Protein AF-A0A3M1Q591-F1 (afdb_monomer_lite)

Foldseek 3Di:
DFPCVLQFQQAEDPPDQDCVVSYDAQVSVLCVRCVSVVHDDDPCNPPPPPPQKDFDDQQPFAFQKKFFFDPPPPPDRPHIWGFHGGGQQGWTWGQDNVGGIDIDGNVPGPGTPTIIDGNVVVVVVVVPDD

Structure (mmCIF, N/CA/C/O backbone):
data_AF-A0A3M1Q591-F1
#
_entry.id   AF-A0A3M1Q591-F1
#
loop_
_atom_site.group_PDB
_atom_site.id
_atom_site.type_symbol
_atom_site.label_atom_id
_atom_site.label_alt_id
_atom_site.label_comp_id
_atom_site.label_asym_id
_atom_site.label_entity_id
_atom_site.label_seq_id
_atom_site.pdbx_PDB_ins_code
_atom_site.Cartn_x
_atom_site.Cartn_y
_atom_site.Cartn_z
_atom_site.occupancy
_atom_site.B_iso_or_equiv
_atom_site.auth_seq_id
_atom_site.auth_comp_id
_atom_site.auth_asym_id
_atom_site.auth_atom_id
_atom_site.pdbx_PDB_model_num
ATOM 1 N N . MET A 1 1 ? -16.588 -1.935 -3.517 1.00 69.62 1 MET A N 1
ATOM 2 C CA . MET A 1 1 ? -15.414 -2.794 -3.750 1.00 69.62 1 MET A CA 1
ATOM 3 C C . MET A 1 1 ? -14.664 -2.201 -4.925 1.00 69.62 1 MET A C 1
ATOM 5 O O . MET A 1 1 ? -15.302 -1.920 -5.932 1.00 69.62 1 MET A O 1
ATOM 9 N N . ILE A 1 2 ? -13.376 -1.913 -4.761 1.00 81.31 2 ILE A N 1
ATOM 10 C CA . ILE A 1 2 ? -12.538 -1.346 -5.826 1.00 81.31 2 ILE A CA 1
ATOM 11 C C . ILE A 1 2 ? -12.280 -2.445 -6.850 1.00 81.31 2 ILE A C 1
ATOM 13 O O . ILE A 1 2 ? -11.896 -3.546 -6.458 1.00 81.31 2 ILE A O 1
ATOM 17 N N . ASP A 1 3 ? -12.453 -2.152 -8.134 1.00 89.06 3 ASP A N 1
ATOM 18 C CA . ASP A 1 3 ? -11.895 -3.007 -9.176 1.00 89.06 3 ASP A CA 1
ATOM 19 C C . ASP A 1 3 ? -10.413 -2.657 -9.350 1.00 89.06 3 ASP A C 1
ATOM 21 O O . ASP A 1 3 ? -10.073 -1.509 -9.641 1.00 89.06 3 ASP A O 1
ATOM 25 N N . TYR A 1 4 ? -9.539 -3.623 -9.081 1.00 92.06 4 TYR A N 1
ATOM 26 C CA . TYR A 1 4 ? -8.079 -3.498 -9.151 1.00 92.06 4 TYR A CA 1
ATOM 27 C C . TYR A 1 4 ? -7.445 -4.604 -10.002 1.00 92.06 4 TYR A C 1
ATOM 29 O O . TYR A 1 4 ? -6.219 -4.733 -10.037 1.00 92.06 4 TYR A O 1
ATOM 37 N N . LEU A 1 5 ? -8.255 -5.457 -10.638 1.00 93.62 5 LEU A N 1
ATOM 38 C CA . LEU A 1 5 ? -7.746 -6.637 -11.340 1.00 93.62 5 LEU A CA 1
ATOM 39 C C . LEU A 1 5 ? -6.904 -6.259 -12.562 1.00 93.62 5 LEU A C 1
ATOM 41 O O . LEU A 1 5 ? -5.906 -6.918 -12.837 1.00 93.62 5 LEU A O 1
ATOM 45 N N . ASP A 1 6 ? -7.265 -5.174 -13.241 1.00 95.62 6 ASP A N 1
ATOM 46 C CA . ASP A 1 6 ? -6.515 -4.577 -14.351 1.00 95.62 6 ASP A CA 1
ATOM 47 C C . ASP A 1 6 ? -5.152 -4.007 -13.928 1.00 95.62 6 ASP A C 1
ATOM 49 O O . ASP A 1 6 ? -4.249 -3.892 -14.754 1.00 95.62 6 ASP A O 1
ATOM 53 N N . MET A 1 7 ? -4.977 -3.674 -12.646 1.00 96.62 7 MET A N 1
ATOM 54 C CA . MET A 1 7 ? -3.694 -3.209 -12.131 1.00 96.62 7 MET A CA 1
ATOM 55 C C . MET A 1 7 ? -2.689 -4.357 -12.020 1.00 96.62 7 MET A C 1
ATOM 57 O O . MET A 1 7 ? -1.492 -4.123 -12.182 1.00 96.62 7 MET A O 1
ATOM 61 N N . ILE A 1 8 ? -3.139 -5.588 -11.753 1.00 97.12 8 ILE A N 1
ATOM 62 C CA . ILE A 1 8 ? -2.266 -6.745 -11.512 1.00 97.12 8 ILE A CA 1
ATOM 63 C C . ILE A 1 8 ? -1.374 -7.020 -12.729 1.00 97.12 8 ILE A C 1
ATOM 65 O O . ILE A 1 8 ? -1.836 -7.123 -13.860 1.00 97.12 8 ILE A O 1
ATOM 69 N N . GLY A 1 9 ? -0.073 -7.175 -12.482 1.00 96.44 9 GLY A N 1
ATOM 70 C CA . GLY A 1 9 ? 0.940 -7.385 -13.516 1.00 96.44 9 GLY A CA 1
ATOM 71 C C . GLY A 1 9 ? 1.506 -6.100 -14.122 1.00 96.44 9 GLY A C 1
ATOM 72 O O . GLY A 1 9 ? 2.482 -6.180 -14.868 1.00 96.44 9 GLY A O 1
ATOM 73 N N . THR A 1 10 ? 0.974 -4.920 -13.773 1.00 97.75 10 THR A N 1
ATOM 74 C CA . THR A 1 10 ? 1.559 -3.630 -14.179 1.00 97.75 10 THR A CA 1
ATOM 75 C C . THR A 1 10 ? 3.013 -3.550 -13.713 1.00 97.75 10 THR A C 1
ATOM 77 O O . THR A 1 10 ? 3.257 -3.685 -12.511 1.00 97.75 10 THR A O 1
ATOM 80 N N . PRO A 1 11 ? 3.997 -3.351 -14.610 1.00 96.94 11 PRO A N 1
ATOM 81 C CA . PRO A 1 11 ? 5.402 -3.358 -14.224 1.00 96.94 11 PRO A CA 1
ATOM 82 C C . PRO A 1 11 ? 5.760 -2.279 -13.197 1.00 96.94 11 PRO A C 1
ATOM 84 O O . PRO A 1 11 ? 5.228 -1.167 -13.218 1.00 96.94 11 PRO A O 1
ATOM 87 N N . TYR A 1 12 ? 6.709 -2.623 -12.326 1.00 96.06 12 TYR A N 1
ATOM 88 C CA . TYR A 1 12 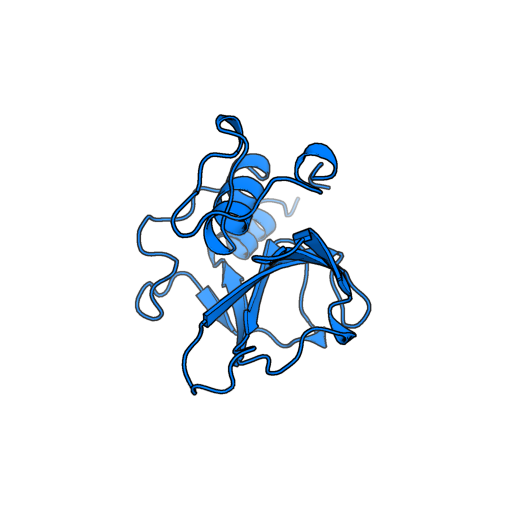? 7.239 -1.705 -11.326 1.00 96.06 12 TYR A CA 1
ATOM 89 C C . TYR A 1 12 ? 8.212 -0.706 -11.954 1.00 96.06 12 TYR A C 1
ATOM 91 O O . TYR A 1 12 ? 9.135 -1.106 -12.665 1.00 96.06 12 TYR A O 1
ATOM 99 N N . GLU A 1 13 ? 8.064 0.570 -11.609 1.00 95.25 13 GLU A N 1
ATOM 100 C CA . GLU A 1 13 ? 9.028 1.623 -11.929 1.00 95.25 13 GLU A CA 1
ATOM 101 C C . GLU A 1 13 ? 9.070 2.636 -10.786 1.00 95.25 13 GLU A C 1
ATOM 103 O O . GLU A 1 13 ? 8.044 3.191 -10.410 1.00 95.25 13 GLU A O 1
ATOM 108 N N . GLU A 1 14 ? 10.250 2.856 -10.212 1.00 92.31 14 GLU A N 1
ATOM 109 C CA . GLU A 1 14 ? 10.436 3.740 -9.060 1.00 92.31 14 GLU A CA 1
ATOM 110 C C . GLU A 1 14 ? 10.047 5.187 -9.393 1.00 92.31 14 GLU A C 1
ATOM 112 O O . GLU A 1 14 ? 10.534 5.758 -10.366 1.00 92.31 14 GLU A O 1
ATOM 117 N N . GLY A 1 15 ? 9.166 5.783 -8.585 1.00 90.31 15 GLY A N 1
ATOM 118 C CA . GLY A 1 15 ? 8.613 7.115 -8.823 1.00 90.31 15 GLY A CA 1
ATOM 119 C C . GLY A 1 15 ? 7.416 7.146 -9.779 1.00 90.31 15 GLY A C 1
ATOM 120 O O . GLY A 1 15 ? 6.826 8.214 -9.959 1.00 90.31 15 GLY A O 1
ATOM 121 N N . ALA A 1 16 ? 7.025 6.016 -10.379 1.00 92.31 16 ALA A N 1
ATOM 122 C CA . ALA A 1 16 ? 5.873 5.966 -11.269 1.00 92.31 16 ALA A CA 1
ATOM 123 C C . ALA A 1 16 ? 4.553 5.953 -10.485 1.00 92.31 16 ALA A C 1
ATOM 125 O O . ALA A 1 16 ? 4.326 5.122 -9.605 1.00 92.31 16 ALA A O 1
ATOM 126 N N . VAL A 1 17 ? 3.654 6.865 -10.855 1.00 90.12 17 VAL A N 1
ATOM 127 C CA . VAL A 1 17 ? 2.326 7.040 -10.237 1.00 90.12 17 VAL A CA 1
ATOM 128 C C . VAL A 1 17 ? 1.187 7.039 -11.262 1.00 90.12 17 VAL A C 1
ATOM 130 O O . VAL A 1 17 ? 0.052 7.345 -10.915 1.00 90.12 17 VAL A O 1
ATOM 133 N N . ASP A 1 18 ? 1.491 6.732 -12.524 1.00 88.00 18 ASP A N 1
ATOM 134 C CA . ASP A 1 18 ? 0.574 6.868 -13.654 1.00 88.00 18 ASP A CA 1
ATOM 135 C C . ASP A 1 18 ? 0.257 5.493 -14.257 1.00 88.00 18 ASP A C 1
ATOM 137 O O . ASP A 1 18 ? 1.021 4.938 -15.054 1.00 88.00 18 ASP A O 1
ATOM 141 N N . PHE A 1 19 ? -0.897 4.947 -13.867 1.00 91.44 19 PHE A N 1
ATOM 142 C CA . PHE A 1 19 ? -1.383 3.664 -14.365 1.00 91.44 19 PHE A CA 1
ATOM 143 C C . PHE A 1 19 ? -1.630 3.676 -15.883 1.00 91.44 19 PHE A C 1
ATOM 145 O O . PHE A 1 19 ? -1.406 2.658 -16.534 1.00 91.44 19 PHE A O 1
ATOM 152 N N . GLU A 1 20 ? -2.004 4.813 -16.478 1.00 91.38 20 GLU A N 1
ATOM 153 C CA . GLU A 1 20 ? -2.284 4.915 -17.920 1.00 91.38 20 GLU A CA 1
ATOM 154 C C . GLU A 1 20 ? -1.011 4.754 -18.763 1.00 91.38 20 GLU A C 1
ATOM 156 O O . GLU A 1 20 ? -1.057 4.273 -19.896 1.00 91.38 20 GLU A O 1
ATOM 161 N N . ARG A 1 21 ? 0.155 5.070 -18.187 1.00 91.94 21 ARG A N 1
ATOM 162 C CA . ARG A 1 21 ? 1.473 4.777 -18.779 1.00 91.94 21 ARG A CA 1
ATOM 163 C C . ARG A 1 21 ? 1.927 3.332 -18.560 1.00 91.94 21 ARG A C 1
ATOM 165 O O . ARG A 1 21 ? 3.007 2.949 -19.013 1.00 91.94 21 ARG A O 1
ATOM 172 N N . GLY A 1 22 ? 1.123 2.526 -17.868 1.00 93.88 22 GLY A N 1
ATOM 173 C CA . GLY A 1 22 ? 1.381 1.116 -17.609 1.00 93.88 22 GLY A CA 1
ATOM 174 C C . GLY A 1 22 ? 2.553 0.871 -16.661 1.00 93.88 22 GLY A C 1
ATOM 175 O O . GLY A 1 22 ? 3.244 -0.136 -16.825 1.00 93.88 22 GLY A O 1
ATOM 176 N N . ARG A 1 23 ? 2.833 1.781 -15.717 1.00 95.50 23 ARG A N 1
ATOM 177 C CA . ARG A 1 23 ? 3.927 1.663 -14.734 1.00 95.50 23 ARG A CA 1
ATOM 178 C C . ARG A 1 23 ? 3.512 2.226 -13.377 1.00 95.50 23 ARG A C 1
ATOM 180 O O . ARG A 1 23 ? 2.960 3.319 -13.317 1.00 95.50 23 ARG A O 1
ATOM 187 N N . LEU A 1 24 ? 3.808 1.510 -12.291 1.00 96.69 24 LEU A N 1
ATOM 188 C CA . LEU A 1 24 ? 3.497 1.950 -10.923 1.00 96.69 24 LEU A CA 1
ATOM 189 C C . LEU A 1 24 ? 4.585 1.514 -9.936 1.00 96.69 24 LEU A C 1
ATOM 191 O O . LEU A 1 24 ? 5.030 0.370 -9.980 1.00 96.69 24 LEU A O 1
ATOM 195 N N . ASP A 1 25 ? 4.961 2.377 -8.993 1.00 95.38 25 ASP A N 1
ATOM 196 C CA . ASP A 1 25 ? 5.626 1.949 -7.760 1.00 95.38 25 ASP A CA 1
ATOM 197 C C . ASP A 1 25 ? 4.614 1.668 -6.637 1.00 95.38 25 ASP A C 1
ATOM 199 O O . ASP A 1 25 ? 3.393 1.711 -6.815 1.00 95.38 25 ASP A O 1
ATOM 203 N N . CYS A 1 26 ? 5.125 1.351 -5.446 1.00 94.81 26 CYS A N 1
ATOM 204 C CA . CYS A 1 26 ? 4.293 1.074 -4.282 1.00 94.81 26 CYS A CA 1
ATOM 205 C C . CYS A 1 26 ? 3.429 2.277 -3.862 1.00 94.81 26 CYS A C 1
ATOM 207 O O . CYS A 1 26 ? 2.297 2.078 -3.423 1.00 94.81 26 CYS A O 1
ATOM 209 N N . LYS A 1 27 ? 3.899 3.518 -4.046 1.00 94.56 27 LYS A N 1
ATOM 210 C CA . LYS A 1 27 ? 3.118 4.737 -3.778 1.00 94.56 27 LYS A CA 1
ATOM 211 C C . LYS A 1 27 ? 2.113 5.000 -4.897 1.00 94.56 27 LYS A C 1
ATOM 213 O O . LYS A 1 27 ? 0.985 5.384 -4.609 1.00 94.56 27 LYS A O 1
ATOM 218 N N . GLY A 1 28 ? 2.487 4.745 -6.146 1.00 95.44 28 GLY A N 1
ATOM 219 C CA . GLY A 1 28 ? 1.620 4.815 -7.314 1.00 95.44 28 GLY A CA 1
ATOM 220 C C . GLY A 1 28 ? 0.409 3.904 -7.178 1.00 95.44 28 GLY A C 1
ATOM 221 O O . GLY A 1 28 ? -0.708 4.343 -7.430 1.00 95.44 28 GLY 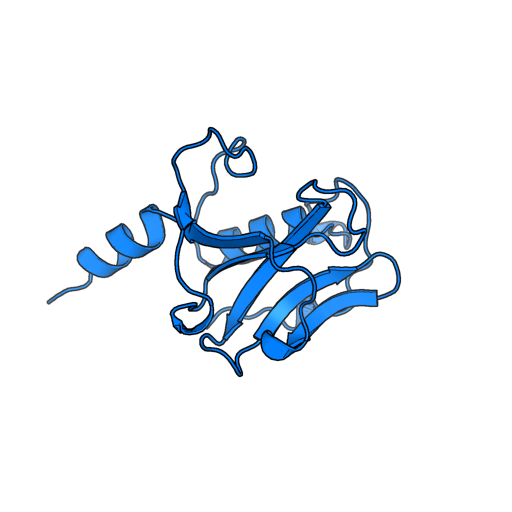A O 1
ATOM 222 N N . VAL A 1 29 ? 0.599 2.678 -6.678 1.00 96.69 29 VAL A N 1
ATOM 223 C CA . VAL A 1 29 ? -0.517 1.779 -6.340 1.00 96.69 29 VAL A CA 1
ATOM 224 C C . VAL A 1 29 ? -1.468 2.425 -5.336 1.00 96.69 29 VAL A C 1
ATOM 226 O O . VAL A 1 29 ? -2.676 2.406 -5.546 1.00 96.69 29 VAL A O 1
ATOM 229 N N . VAL A 1 30 ? -0.947 3.025 -4.263 1.00 95.69 30 VAL A N 1
ATOM 230 C CA . VAL A 1 30 ? -1.777 3.699 -3.252 1.00 95.69 30 VAL A CA 1
ATOM 231 C C . VAL A 1 30 ? -2.554 4.866 -3.864 1.00 95.69 30 VAL A C 1
ATOM 233 O O . VAL A 1 30 ? -3.763 4.962 -3.662 1.00 95.69 30 VAL A O 1
ATOM 236 N N . VAL A 1 31 ? -1.882 5.728 -4.632 1.00 94.56 31 VAL A N 1
ATOM 237 C CA . VAL A 1 31 ? -2.505 6.880 -5.301 1.00 94.56 31 VAL A CA 1
ATOM 238 C C . VAL A 1 31 ? -3.618 6.425 -6.239 1.00 94.56 31 VAL A C 1
ATOM 240 O O . VAL A 1 31 ? -4.719 6.967 -6.179 1.00 94.56 31 VAL A O 1
ATOM 243 N N . GLU A 1 32 ? -3.364 5.409 -7.059 1.00 95.38 32 GLU A N 1
ATOM 244 C CA . GLU A 1 32 ? -4.335 4.889 -8.019 1.00 95.38 32 GLU A CA 1
ATOM 245 C C . GLU A 1 32 ? -5.549 4.262 -7.322 1.00 95.38 32 GLU A C 1
ATOM 247 O O . GLU A 1 32 ? -6.693 4.538 -7.686 1.00 95.38 32 GLU A O 1
ATOM 252 N N . VAL A 1 33 ? -5.320 3.480 -6.264 1.00 95.25 33 VAL A N 1
ATOM 253 C CA . VAL A 1 33 ? -6.392 2.870 -5.468 1.00 95.25 33 VAL A CA 1
ATOM 254 C C . VAL A 1 33 ? -7.267 3.935 -4.804 1.00 95.25 33 VAL A C 1
ATOM 256 O O . VAL A 1 33 ? -8.493 3.847 -4.871 1.00 95.25 33 VAL A O 1
ATOM 259 N N . TYR A 1 34 ? -6.668 4.972 -4.215 1.00 93.31 34 TYR A N 1
ATOM 260 C CA . TYR A 1 34 ? -7.419 6.079 -3.615 1.00 93.31 34 TYR A CA 1
ATOM 261 C C . TYR A 1 34 ? -8.167 6.901 -4.672 1.00 93.31 34 TYR A C 1
ATOM 263 O O . TYR A 1 34 ? -9.338 7.222 -4.473 1.00 93.31 34 TYR A O 1
ATOM 271 N N . ARG A 1 35 ? -7.552 7.158 -5.833 1.00 92.00 35 ARG A N 1
ATOM 272 C CA . ARG A 1 35 ? -8.198 7.838 -6.964 1.00 92.00 35 ARG A CA 1
ATOM 273 C C . ARG A 1 35 ? -9.449 7.089 -7.429 1.00 92.00 35 ARG A C 1
ATOM 275 O O . ARG A 1 35 ? -10.499 7.707 -7.589 1.00 92.00 35 ARG A O 1
ATOM 282 N N . ARG A 1 36 ? -9.369 5.762 -7.588 1.00 91.88 36 ARG A N 1
ATOM 283 C CA . ARG A 1 36 ? -10.517 4.897 -7.941 1.00 91.88 36 ARG A CA 1
ATOM 284 C C . ARG A 1 36 ? -11.602 4.880 -6.867 1.00 91.88 36 ARG A C 1
ATOM 286 O O . ARG A 1 36 ? -12.772 4.692 -7.182 1.00 91.88 36 ARG A O 1
ATOM 293 N N . ALA A 1 37 ? -11.223 5.111 -5.614 1.00 90.06 37 ALA A N 1
ATOM 294 C CA . ALA A 1 37 ? -12.144 5.259 -4.493 1.00 90.06 37 ALA A CA 1
ATOM 295 C C . ALA A 1 37 ? -12.830 6.636 -4.430 1.00 90.06 37 ALA A C 1
ATOM 297 O O . ALA A 1 37 ? -13.651 6.860 -3.543 1.00 90.06 37 ALA A O 1
ATOM 298 N N . GLY A 1 38 ? -12.475 7.573 -5.318 1.00 90.50 38 GLY A N 1
ATOM 299 C CA . GLY A 1 38 ? -12.932 8.961 -5.248 1.00 90.50 38 GLY A CA 1
ATOM 300 C C . GLY A 1 38 ? -12.267 9.771 -4.130 1.00 90.50 38 GLY A C 1
ATOM 301 O O . GLY A 1 38 ? -12.791 10.811 -3.738 1.00 90.50 38 GLY A O 1
ATOM 302 N N . LEU A 1 39 ? -11.128 9.309 -3.605 1.00 88.94 39 LEU A N 1
ATOM 303 C CA . LEU A 1 39 ? -10.378 9.967 -2.537 1.00 88.94 39 LEU A CA 1
ATOM 304 C C . LEU A 1 39 ? -9.176 10.714 -3.113 1.00 88.94 39 LEU A C 1
ATOM 306 O O . LEU A 1 39 ? -8.455 10.208 -3.974 1.00 88.94 39 LEU A O 1
ATOM 310 N N . SER A 1 40 ? -8.930 11.916 -2.597 1.00 87.62 40 SER A N 1
ATOM 311 C CA . SER A 1 40 ? -7.769 12.724 -2.972 1.00 87.62 40 SER A CA 1
ATOM 312 C C . SER A 1 40 ? -6.719 12.664 -1.872 1.00 87.62 40 SER A C 1
ATOM 314 O O . SER A 1 40 ? -6.903 13.240 -0.802 1.00 87.62 40 SER A O 1
ATOM 316 N N . LEU A 1 41 ? -5.596 11.995 -2.134 1.00 88.75 41 LEU A N 1
ATOM 317 C CA . LEU A 1 41 ? -4.450 12.064 -1.231 1.00 88.75 41 LEU A CA 1
ATOM 318 C C . LEU A 1 41 ? -3.711 13.393 -1.428 1.00 88.75 41 LEU A C 1
ATOM 320 O O . LEU A 1 41 ? -3.391 13.747 -2.568 1.00 88.75 41 LEU A O 1
ATOM 324 N N . PRO A 1 42 ? -3.400 14.135 -0.351 1.00 86.25 42 PRO A N 1
ATOM 325 C CA . PRO A 1 42 ? -2.566 15.318 -0.475 1.00 86.25 42 PRO A CA 1
ATOM 326 C C . PRO A 1 42 ? -1.148 14.916 -0.907 1.00 86.25 42 PRO A C 1
ATOM 328 O O . PRO A 1 42 ? -0.679 13.811 -0.629 1.00 86.25 42 PRO A O 1
ATOM 331 N N . LYS A 1 43 ? -0.449 15.814 -1.612 1.00 81.88 43 LYS A N 1
ATOM 332 C CA . LYS A 1 43 ? 0.880 15.524 -2.190 1.00 81.88 43 LYS A CA 1
ATOM 333 C C . LYS A 1 43 ? 1.900 15.069 -1.145 1.00 81.88 43 LYS A C 1
ATOM 335 O O . LYS A 1 43 ? 2.817 14.319 -1.460 1.00 81.88 43 LYS A O 1
ATOM 340 N N . ASP A 1 44 ? 1.739 15.533 0.085 1.00 83.94 44 ASP A N 1
ATOM 341 C CA . ASP A 1 44 ? 2.599 15.250 1.220 1.00 83.94 44 ASP A CA 1
ATOM 342 C C . ASP A 1 44 ? 2.116 14.066 2.075 1.00 83.94 44 ASP A C 1
ATOM 344 O O . ASP A 1 44 ? 2.752 13.756 3.080 1.00 83.94 44 ASP A O 1
ATOM 348 N N . ALA A 1 45 ? 1.053 13.353 1.678 1.00 86.06 45 ALA A N 1
ATOM 349 C CA . ALA A 1 45 ? 0.474 12.263 2.464 1.00 86.06 45 ALA A CA 1
ATOM 350 C C . ALA A 1 45 ? 1.511 11.206 2.873 1.00 86.06 45 ALA A C 1
ATOM 352 O O . ALA A 1 45 ? 1.468 10.697 3.984 1.00 86.06 45 ALA A O 1
ATOM 353 N N . PHE A 1 46 ? 2.484 10.890 2.019 1.00 84.56 46 PHE A N 1
ATOM 354 C CA . PHE A 1 46 ? 3.493 9.872 2.330 1.00 84.56 46 PHE A CA 1
ATOM 355 C C . PHE A 1 46 ? 4.584 10.340 3.306 1.00 84.56 46 PHE A C 1
ATOM 357 O O . PHE A 1 46 ? 5.428 9.535 3.701 1.00 84.56 46 PHE A O 1
ATOM 364 N N . TYR A 1 47 ? 4.589 11.611 3.716 1.00 76.50 47 TYR A N 1
ATOM 365 C CA . TYR A 1 47 ? 5.447 12.073 4.799 1.00 76.50 47 TYR A CA 1
ATOM 366 C C . TYR A 1 47 ? 4.784 11.797 6.144 1.00 76.50 47 TYR A C 1
ATOM 368 O O . TYR A 1 47 ? 3.616 12.114 6.372 1.00 76.50 47 TYR A O 1
ATOM 376 N N . ARG A 1 48 ? 5.574 11.264 7.079 1.00 69.56 48 ARG A N 1
ATOM 377 C CA . ARG A 1 48 ? 5.137 10.960 8.449 1.00 69.56 48 ARG A CA 1
ATOM 378 C C . ARG A 1 48 ? 4.590 12.193 9.186 1.00 69.56 48 ARG A C 1
ATOM 380 O O . ARG A 1 48 ? 3.767 12.058 10.081 1.00 69.56 48 ARG A O 1
ATOM 387 N N . SER A 1 49 ? 5.026 13.389 8.788 1.00 72.69 49 SER A N 1
ATOM 388 C CA . SER A 1 49 ? 4.600 14.683 9.331 1.00 72.69 49 SER A CA 1
ATOM 389 C C . SER A 1 49 ? 3.274 15.210 8.775 1.00 72.69 49 SER A C 1
ATOM 391 O O . SER A 1 49 ? 2.825 16.255 9.231 1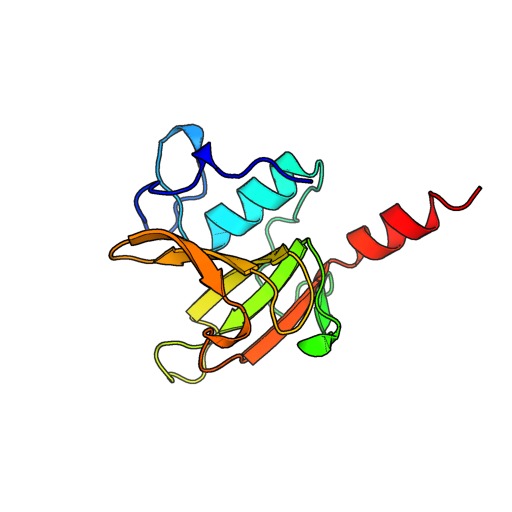.00 72.69 49 SER A O 1
ATOM 393 N N . SER A 1 50 ? 2.650 14.538 7.802 1.00 80.69 50 SER A N 1
ATOM 394 C CA . SER A 1 50 ? 1.419 15.029 7.157 1.00 80.69 50 SER A CA 1
ATOM 395 C C . SER A 1 50 ? 0.222 15.123 8.106 1.00 80.69 50 SER A C 1
ATOM 397 O O . SER A 1 50 ? -0.702 15.890 7.860 1.00 80.69 50 SER A O 1
ATOM 399 N N . GLY A 1 51 ? 0.199 14.332 9.186 1.00 86.12 51 GLY A N 1
ATOM 400 C CA . GLY A 1 51 ? -0.900 14.328 10.159 1.00 86.12 51 GLY A CA 1
ATOM 401 C C . GLY A 1 51 ? -2.246 13.840 9.604 1.00 86.12 51 GLY A C 1
ATOM 402 O O . GLY A 1 51 ? -3.249 13.877 10.313 1.00 86.12 51 GLY A O 1
ATOM 403 N N . VAL A 1 52 ? -2.293 13.369 8.352 1.00 90.69 52 VAL A N 1
ATOM 404 C CA . VAL A 1 52 ? -3.521 12.874 7.699 1.00 90.69 52 VAL A CA 1
ATOM 405 C C . VAL A 1 52 ? -3.780 11.389 7.943 1.00 90.69 52 VAL A C 1
ATOM 407 O O . VAL A 1 52 ? -4.806 10.860 7.515 1.00 90.69 52 VAL A O 1
ATOM 410 N N . TRP A 1 53 ? -2.864 10.734 8.650 1.00 92.75 53 TRP A N 1
ATOM 411 C CA . TRP A 1 53 ? -2.925 9.329 9.012 1.00 92.75 53 TRP A CA 1
ATOM 412 C C . TRP A 1 53 ? -3.004 9.175 10.522 1.00 92.75 53 TRP A C 1
ATOM 414 O O . TRP A 1 53 ? -2.350 9.916 11.258 1.00 92.75 53 TRP A O 1
ATOM 424 N N . HIS A 1 54 ? -3.723 8.158 10.973 1.00 93.12 54 HIS A N 1
ATOM 425 C CA . HIS A 1 54 ? -3.584 7.629 12.323 1.00 93.12 54 HIS A CA 1
ATOM 426 C C . HIS A 1 54 ? -3.271 6.138 12.260 1.00 93.12 54 HIS A C 1
ATOM 428 O O . HIS A 1 54 ? -3.618 5.450 11.298 1.00 93.12 54 HIS A O 1
ATOM 434 N N . GLU A 1 55 ? -2.572 5.653 13.277 1.00 94.31 55 GLU A N 1
ATOM 435 C CA . GLU A 1 55 ? -2.189 4.252 13.370 1.00 94.31 55 GLU A CA 1
ATOM 436 C C . GLU A 1 55 ? -3.373 3.390 13.830 1.00 94.31 55 GLU A C 1
ATOM 438 O O . GLU A 1 55 ? -4.168 3.800 14.677 1.00 94.31 55 GLU A O 1
ATOM 443 N N . VAL A 1 56 ? -3.486 2.192 13.262 1.00 94.88 56 VAL A N 1
ATOM 444 C CA . VAL A 1 56 ? -4.475 1.170 13.621 1.00 94.88 56 VAL A CA 1
ATOM 445 C C . VAL A 1 56 ? -3.776 -0.174 13.821 1.00 94.88 56 VAL A C 1
ATOM 447 O O . VAL A 1 56 ? -2.650 -0.372 13.365 1.00 94.88 56 VAL A O 1
ATOM 450 N N . SER A 1 57 ? -4.426 -1.122 14.500 1.00 94.25 57 SER A N 1
ATOM 451 C CA . SER A 1 57 ? -3.858 -2.466 14.638 1.00 94.25 57 SER A CA 1
ATOM 452 C C . SER A 1 57 ? -3.959 -3.256 13.333 1.00 94.25 57 SER A C 1
ATOM 454 O O . SER A 1 57 ? -4.852 -3.035 12.511 1.00 94.25 57 SER A O 1
ATOM 456 N N . LEU A 1 58 ? -3.065 -4.231 13.162 1.00 92.44 58 LEU A N 1
ATOM 457 C CA . LEU A 1 58 ? -3.103 -5.138 12.018 1.00 92.44 58 LEU A CA 1
ATOM 458 C C . LEU A 1 58 ? -4.384 -5.987 12.009 1.00 92.44 58 LEU A C 1
ATOM 460 O O . LEU A 1 58 ? -4.935 -6.233 10.939 1.00 92.44 58 LEU A O 1
ATOM 464 N N . GLU A 1 59 ? -4.914 -6.394 13.171 1.00 91.50 59 GLU A N 1
ATOM 465 C CA . GLU A 1 59 ? -6.204 -7.100 13.220 1.00 91.50 59 GLU A CA 1
ATOM 466 C C . GLU A 1 59 ? -7.383 -6.192 12.847 1.00 91.50 59 GLU A C 1
ATOM 468 O O . GLU A 1 59 ? -8.359 -6.663 12.266 1.00 91.50 59 GLU A O 1
ATOM 473 N N . GLY A 1 60 ? -7.285 -4.897 13.164 1.00 92.56 60 GLY A N 1
ATOM 474 C CA . GLY A 1 60 ? -8.296 -3.877 12.886 1.00 92.56 60 GLY A CA 1
ATOM 475 C C . GLY A 1 60 ? -8.175 -3.224 11.507 1.00 92.56 60 GLY A C 1
ATOM 476 O O . GLY A 1 60 ? -8.907 -2.264 11.227 1.00 92.56 60 GLY A O 1
ATOM 477 N N . CYS A 1 61 ? -7.260 -3.708 10.660 1.00 93.94 61 CYS A N 1
ATOM 478 C CA . CYS A 1 61 ? -7.080 -3.175 9.319 1.00 93.94 61 CYS A CA 1
ATOM 479 C C . CYS A 1 61 ? -8.295 -3.481 8.430 1.00 93.94 61 CYS A C 1
ATOM 481 O O . CYS A 1 61 ? -8.914 -4.548 8.501 1.00 93.94 61 CYS A O 1
ATOM 483 N N . ARG A 1 62 ? -8.645 -2.535 7.568 1.00 95.06 62 ARG A N 1
ATOM 484 C CA . ARG A 1 62 ? -9.772 -2.619 6.636 1.00 95.06 62 ARG A CA 1
ATOM 485 C C . ARG A 1 62 ? -9.369 -2.090 5.266 1.00 95.06 62 ARG A C 1
ATOM 487 O O . ARG A 1 62 ? -8.265 -1.583 5.106 1.00 95.06 62 ARG A O 1
ATOM 494 N N . GLU A 1 63 ? -10.268 -2.213 4.290 1.00 94.88 63 GLU A N 1
ATOM 495 C CA . GLU A 1 63 ? -10.058 -1.641 2.955 1.00 94.88 63 GLU A CA 1
ATOM 496 C C . GLU A 1 63 ? -9.560 -0.189 3.041 1.00 94.88 63 GLU A C 1
ATOM 498 O O . GLU A 1 63 ? -10.027 0.585 3.882 1.00 94.88 63 GLU A O 1
ATOM 503 N N . TYR A 1 64 ? -8.619 0.149 2.159 1.00 95.31 64 TYR A N 1
ATOM 504 C CA . TYR A 1 64 ? -7.911 1.429 2.053 1.00 95.31 64 TYR A CA 1
ATOM 505 C C . TYR A 1 64 ? -6.867 1.726 3.133 1.00 95.31 64 TYR A C 1
ATOM 507 O O . TYR A 1 64 ? -6.085 2.659 2.947 1.00 95.31 64 TYR A O 1
ATOM 515 N N . ASP A 1 65 ? -6.778 0.956 4.218 1.00 95.88 65 ASP A N 1
ATOM 516 C CA . ASP A 1 65 ? -5.674 1.131 5.163 1.00 95.88 65 ASP A CA 1
ATOM 517 C C . ASP A 1 65 ? -4.333 0.819 4.481 1.00 95.88 65 ASP A C 1
ATOM 519 O O . ASP A 1 65 ? -4.238 -0.025 3.584 1.00 95.88 65 ASP A O 1
ATOM 523 N N . LEU A 1 66 ? -3.280 1.510 4.902 1.00 96.06 66 LEU A N 1
ATOM 524 C CA . LEU A 1 66 ? -1.926 1.315 4.408 1.00 96.06 66 LEU A CA 1
ATOM 525 C C . LEU A 1 66 ? -1.143 0.440 5.369 1.00 96.06 66 LEU A C 1
ATOM 527 O O . LEU A 1 66 ? -1.074 0.730 6.557 1.00 96.06 66 LEU A O 1
ATOM 531 N N . ILE A 1 67 ? -0.487 -0.586 4.846 1.00 95.44 67 ILE A N 1
ATOM 532 C CA . ILE A 1 67 ? 0.506 -1.363 5.580 1.00 95.44 67 ILE A CA 1
ATOM 533 C C . ILE A 1 67 ? 1.875 -0.866 5.135 1.00 95.44 67 ILE A C 1
ATOM 535 O O . ILE A 1 67 ? 2.249 -1.020 3.970 1.00 95.44 67 ILE A O 1
ATOM 539 N N . VAL A 1 68 ? 2.617 -0.267 6.062 1.00 94.25 68 VAL A N 1
ATOM 540 C CA . VAL A 1 68 ? 3.992 0.182 5.834 1.00 94.25 68 VAL A CA 1
ATOM 541 C C . VAL A 1 68 ? 4.933 -0.904 6.326 1.00 94.25 68 VAL A C 1
ATOM 543 O O . VAL A 1 68 ? 4.793 -1.396 7.447 1.00 94.25 68 VAL A O 1
ATOM 546 N N . SER A 1 69 ? 5.900 -1.281 5.498 1.00 92.75 69 SER A N 1
ATOM 547 C CA . SER A 1 69 ? 6.881 -2.308 5.833 1.00 92.75 69 SER A CA 1
ATOM 548 C C . SER A 1 69 ? 8.298 -1.901 5.449 1.00 92.75 69 SER A C 1
ATOM 550 O O . SER A 1 69 ? 8.526 -1.009 4.628 1.00 92.75 69 SER A O 1
ATOM 552 N N . ASP A 1 70 ? 9.254 -2.572 6.082 1.00 89.75 70 ASP A N 1
ATOM 553 C CA . ASP A 1 70 ? 10.679 -2.452 5.802 1.00 89.75 70 ASP A CA 1
ATOM 554 C C . ASP A 1 70 ? 11.237 -3.814 5.348 1.00 89.75 70 ASP A C 1
ATOM 556 O O . ASP A 1 70 ? 11.844 -4.558 6.132 1.00 89.75 70 ASP A O 1
ATOM 560 N N . PRO A 1 71 ? 10.993 -4.215 4.087 1.00 80.00 71 PRO A N 1
ATOM 561 C CA . PRO A 1 71 ? 11.502 -5.479 3.561 1.00 80.00 71 PRO A CA 1
ATOM 562 C C . PRO A 1 71 ? 13.035 -5.585 3.622 1.00 80.00 71 PRO A C 1
ATOM 564 O O . PRO A 1 71 ? 13.545 -6.699 3.754 1.00 80.00 71 PRO A O 1
ATOM 567 N N . GLY A 1 72 ? 13.753 -4.456 3.568 1.00 79.62 72 GLY A N 1
ATOM 568 C CA . GLY A 1 72 ? 15.217 -4.392 3.632 1.00 79.62 72 GLY A CA 1
ATOM 569 C C . GLY A 1 72 ? 15.802 -4.541 5.038 1.00 79.62 72 GLY A C 1
ATOM 570 O O . GLY A 1 72 ? 16.967 -4.907 5.163 1.00 79.62 72 GLY A O 1
ATOM 571 N N . ARG A 1 73 ? 14.994 -4.336 6.092 1.00 74.12 73 ARG A N 1
ATOM 572 C CA . ARG A 1 73 ? 15.449 -4.244 7.496 1.00 74.12 73 ARG A CA 1
ATOM 573 C C . ARG A 1 73 ? 16.456 -3.108 7.716 1.00 74.12 73 ARG A C 1
ATOM 575 O O . ARG A 1 73 ? 17.335 -3.218 8.568 1.00 74.12 73 ARG A O 1
ATOM 582 N N . GLU A 1 74 ? 16.338 -2.035 6.945 1.00 68.06 74 GLU A N 1
ATOM 583 C CA . GLU A 1 74 ? 17.222 -0.869 7.022 1.00 68.06 74 GLU A CA 1
ATOM 584 C C . GLU A 1 74 ? 16.777 0.136 8.102 1.00 68.06 74 GLU A C 1
ATOM 586 O O . GLU A 1 74 ? 17.435 1.150 8.329 1.00 68.06 74 GLU A O 1
ATOM 591 N N . GLY A 1 75 ? 15.667 -0.135 8.794 1.00 57.38 75 GLY A N 1
ATOM 592 C CA . GLY A 1 75 ? 15.087 0.743 9.808 1.00 57.38 75 GLY A CA 1
ATOM 593 C C . GLY A 1 75 ? 14.334 1.937 9.216 1.00 57.38 75 GLY A C 1
ATOM 594 O O . GLY A 1 75 ? 13.941 2.839 9.957 1.00 57.38 75 GLY A O 1
ATOM 595 N N . CYS A 1 76 ? 14.118 1.957 7.899 1.00 58.34 76 CYS A N 1
ATOM 596 C CA . CYS A 1 76 ? 13.387 2.999 7.187 1.00 58.34 76 CYS A CA 1
ATOM 597 C C . CYS A 1 76 ? 12.161 2.406 6.474 1.00 58.34 76 CYS A C 1
ATOM 599 O O . CYS A 1 76 ? 12.182 1.278 5.984 1.00 58.34 76 CYS A O 1
ATOM 601 N N . SER A 1 77 ? 11.056 3.159 6.429 1.00 61.44 77 SER A N 1
ATOM 602 C CA . SER A 1 77 ? 9.863 2.769 5.670 1.00 61.44 77 SER A CA 1
ATOM 603 C C . SER A 1 77 ? 10.193 2.760 4.177 1.00 61.44 77 SER A C 1
ATOM 605 O O . SER A 1 77 ? 10.170 3.808 3.526 1.00 61.44 77 SER A O 1
ATOM 607 N N . SER A 1 78 ? 10.526 1.588 3.649 1.00 77.62 78 SER A N 1
ATOM 608 C CA . SER A 1 78 ? 10.949 1.411 2.259 1.00 77.62 78 SER A CA 1
ATOM 609 C C . SER A 1 78 ? 9.822 0.903 1.360 1.00 77.62 78 SER A C 1
ATOM 611 O O . SER A 1 78 ? 9.966 0.917 0.138 1.00 77.62 78 SER A O 1
ATOM 613 N N . HIS A 1 79 ? 8.680 0.495 1.934 1.00 92.56 79 HIS A N 1
ATOM 614 C CA . HIS A 1 79 ? 7.590 -0.098 1.167 1.00 92.56 79 HIS A CA 1
ATOM 615 C C . HIS A 1 79 ? 6.199 0.178 1.743 1.00 92.56 79 HIS A C 1
ATOM 617 O O . HIS A 1 79 ? 6.020 0.304 2.956 1.00 92.56 79 HIS A O 1
ATOM 623 N N . VAL A 1 80 ? 5.196 0.240 0.865 1.00 94.56 80 VAL A N 1
ATOM 624 C CA . VAL A 1 80 ? 3.789 0.417 1.244 1.00 94.56 80 VAL A CA 1
ATOM 625 C C . VAL A 1 80 ? 2.887 -0.519 0.441 1.00 94.56 80 VAL A C 1
ATOM 627 O O . VAL A 1 80 ? 3.129 -0.811 -0.732 1.00 94.56 80 VAL A O 1
ATOM 630 N N . SER A 1 81 ? 1.853 -1.031 1.097 1.00 96.56 81 SER A N 1
ATOM 631 C CA . SER A 1 81 ? 0.780 -1.821 0.491 1.00 96.56 81 SER A CA 1
ATOM 632 C C . SER A 1 81 ? -0.562 -1.241 0.919 1.00 96.56 81 SER A C 1
ATOM 634 O O . SER A 1 81 ? -0.673 -0.734 2.033 1.00 96.56 81 SER A O 1
ATOM 636 N N . VAL A 1 82 ? -1.583 -1.328 0.070 1.00 97.00 82 VAL A N 1
ATOM 637 C CA . VAL A 1 82 ? -2.942 -0.874 0.393 1.00 97.00 82 VAL A CA 1
ATOM 638 C C . VAL A 1 82 ? -3.861 -2.067 0.579 1.00 97.00 82 VAL A C 1
ATOM 640 O O . VAL A 1 82 ? -3.920 -2.958 -0.265 1.00 97.00 82 VAL A O 1
ATOM 643 N N . VAL A 1 83 ? -4.570 -2.109 1.699 1.00 97.00 83 VAL A N 1
ATOM 644 C CA . VAL A 1 83 ? -5.509 -3.181 2.013 1.00 97.00 83 VAL A CA 1
ATOM 645 C C . VAL A 1 83 ? -6.690 -3.110 1.047 1.00 97.00 83 VAL A C 1
ATOM 647 O O . VAL A 1 83 ? -7.374 -2.093 0.955 1.00 97.00 83 VAL A O 1
ATOM 650 N N . VAL A 1 84 ? -6.949 -4.209 0.343 1.00 96.06 84 VAL A N 1
ATOM 651 C CA . VAL A 1 84 ? -8.106 -4.370 -0.560 1.00 96.06 84 VAL A CA 1
ATOM 652 C C . VAL A 1 84 ? -9.119 -5.376 -0.020 1.00 96.06 84 VAL A C 1
ATOM 654 O O . VAL A 1 84 ? -10.223 -5.483 -0.538 1.00 96.06 84 VAL A O 1
ATOM 657 N N . ARG A 1 85 ? -8.761 -6.106 1.042 1.00 94.69 85 ARG A N 1
ATOM 658 C CA . ARG A 1 85 ? -9.673 -6.915 1.852 1.00 94.69 85 ARG A CA 1
ATOM 659 C C . ARG A 1 85 ? -9.155 -6.933 3.286 1.00 94.69 85 ARG A C 1
ATOM 661 O O . ARG A 1 85 ? -8.020 -7.338 3.497 1.00 94.69 85 ARG A O 1
ATOM 668 N N . GLY A 1 86 ? -9.963 -6.478 4.242 1.00 92.19 86 GLY A N 1
ATOM 669 C CA . GLY A 1 86 ? -9.556 -6.275 5.641 1.00 92.19 86 GLY A CA 1
ATOM 670 C C . GLY A 1 86 ? -9.333 -7.541 6.476 1.00 92.19 86 GLY A C 1
ATOM 671 O O . GLY A 1 86 ? -9.674 -8.653 6.065 1.00 92.19 86 GLY A O 1
ATOM 672 N N . GLY A 1 87 ? -8.816 -7.330 7.689 1.00 89.12 87 GLY A N 1
ATOM 673 C CA . GLY A 1 87 ? -8.547 -8.350 8.703 1.00 89.12 87 GLY A CA 1
ATOM 674 C C . GLY A 1 87 ? -7.220 -9.093 8.518 1.00 89.12 87 GLY A C 1
ATOM 675 O O . GLY A 1 87 ? -6.586 -9.042 7.468 1.00 89.12 87 GLY A O 1
ATOM 676 N N . ALA A 1 88 ? -6.809 -9.856 9.535 1.00 81.12 88 ALA A N 1
ATOM 677 C CA . ALA A 1 88 ? -5.514 -10.555 9.554 1.00 81.12 88 ALA A CA 1
ATOM 678 C C . ALA A 1 88 ? -5.312 -11.568 8.400 1.00 81.12 88 ALA A C 1
ATOM 680 O O . ALA A 1 88 ? -4.186 -11.836 7.983 1.00 81.12 88 ALA A O 1
ATOM 681 N N . HIS A 1 89 ? -6.403 -12.112 7.849 1.00 89.50 89 HIS A N 1
ATOM 682 C CA . HIS A 1 89 ? -6.400 -13.019 6.687 1.00 89.50 89 HIS A CA 1
ATOM 683 C C . HIS A 1 89 ? -6.795 -12.326 5.374 1.00 89.50 89 HIS A C 1
ATOM 685 O O . HIS A 1 89 ? -7.118 -12.984 4.373 1.00 89.50 89 HIS A O 1
ATOM 691 N N . GLY A 1 90 ? -6.812 -10.999 5.400 1.00 94.75 90 GLY A N 1
ATOM 692 C CA . GLY A 1 90 ? -7.104 -10.138 4.277 1.00 94.75 90 GLY A CA 1
ATOM 693 C C . GLY A 1 90 ? -6.004 -10.128 3.221 1.00 94.75 90 GLY A C 1
ATOM 694 O O . GLY A 1 90 ? -5.010 -10.862 3.298 1.00 94.75 90 GLY A O 1
ATOM 695 N N . ASP A 1 91 ? -6.207 -9.275 2.228 1.00 96.75 91 ASP A N 1
ATOM 696 C CA . ASP A 1 91 ? -5.293 -9.092 1.110 1.00 96.75 91 ASP A CA 1
ATOM 697 C C . ASP A 1 91 ? -4.944 -7.614 0.955 1.00 96.75 91 ASP A C 1
ATOM 699 O O . ASP A 1 91 ? -5.770 -6.726 1.191 1.00 96.75 91 ASP A O 1
ATOM 703 N N . ALA A 1 92 ? -3.715 -7.362 0.523 1.00 97.25 92 ALA A N 1
ATOM 704 C CA . ALA A 1 92 ? -3.230 -6.041 0.180 1.00 97.25 92 ALA A CA 1
ATOM 705 C C . ALA A 1 92 ? -2.668 -6.037 -1.242 1.00 97.25 92 ALA A C 1
ATOM 707 O O . ALA A 1 92 ? -2.064 -7.011 -1.694 1.00 97.25 92 ALA A O 1
ATOM 708 N N . LEU A 1 93 ? -2.871 -4.926 -1.937 1.00 97.56 93 LEU A N 1
ATOM 709 C CA . LEU A 1 93 ? -2.281 -4.643 -3.232 1.00 97.56 93 LEU A CA 1
ATOM 710 C C . LEU A 1 93 ? -0.964 -3.892 -3.026 1.00 97.56 93 LEU A C 1
ATOM 712 O O . LEU A 1 93 ? -0.866 -2.991 -2.188 1.00 97.56 93 LEU A O 1
ATOM 716 N N . THR A 1 94 ? 0.060 -4.258 -3.783 1.00 96.56 94 THR A N 1
ATOM 717 C CA . THR A 1 94 ? 1.374 -3.612 -3.729 1.00 96.56 94 THR A CA 1
ATOM 718 C C . THR A 1 94 ? 2.076 -3.700 -5.080 1.00 96.56 94 THR A C 1
ATOM 720 O O . THR A 1 94 ? 1.566 -4.368 -5.972 1.00 96.56 94 THR A O 1
ATOM 723 N N . ALA A 1 95 ? 3.232 -3.051 -5.241 1.00 96.06 95 ALA A N 1
ATOM 724 C CA . ALA A 1 95 ? 4.073 -3.175 -6.432 1.00 96.06 95 ALA A CA 1
ATOM 725 C C . ALA A 1 95 ? 5.510 -3.548 -6.064 1.00 96.06 95 ALA A C 1
ATOM 727 O O . ALA A 1 95 ? 6.184 -2.807 -5.356 1.00 96.06 95 ALA A O 1
ATOM 728 N N . GLU A 1 96 ? 6.009 -4.667 -6.584 1.00 92.19 96 GLU A N 1
ATOM 729 C CA . GLU A 1 96 ? 7.363 -5.163 -6.323 1.00 92.19 96 GLU A CA 1
ATOM 730 C C . GLU A 1 96 ? 8.226 -5.132 -7.590 1.00 92.19 96 GLU A C 1
ATOM 732 O O . GLU A 1 96 ? 7.769 -5.522 -8.665 1.00 92.19 96 GLU A O 1
ATOM 737 N N . ARG A 1 97 ? 9.521 -4.806 -7.459 1.00 89.81 97 ARG A N 1
ATOM 738 C CA . ARG A 1 97 ? 10.479 -4.714 -8.586 1.00 89.81 97 ARG A CA 1
ATOM 739 C C . ARG A 1 97 ? 10.438 -5.898 -9.564 1.00 89.81 97 ARG A C 1
ATOM 741 O O . ARG A 1 97 ? 10.604 -5.702 -10.759 1.00 89.81 97 ARG A O 1
ATOM 748 N N . LYS A 1 98 ? 10.251 -7.129 -9.067 1.00 90.12 98 LYS A N 1
ATOM 749 C CA . LYS A 1 98 ? 10.275 -8.357 -9.889 1.00 90.12 98 LYS A CA 1
ATOM 750 C C . LYS A 1 98 ? 8.909 -8.799 -10.411 1.00 90.12 98 LYS A C 1
ATOM 752 O O . LYS A 1 98 ? 8.863 -9.580 -11.354 1.00 90.12 98 LYS A O 1
ATOM 757 N N . ARG A 1 99 ? 7.821 -8.389 -9.757 1.00 92.69 99 ARG A N 1
ATOM 758 C CA . ARG A 1 99 ? 6.467 -8.903 -10.028 1.00 92.69 99 ARG A CA 1
ATOM 759 C C . ARG A 1 99 ? 5.527 -7.845 -10.594 1.00 92.69 99 ARG A C 1
ATOM 761 O O . ARG A 1 99 ? 4.464 -8.206 -11.081 1.00 92.69 99 ARG A O 1
ATOM 768 N N . GLY A 1 100 ? 5.914 -6.571 -10.534 1.00 96.38 100 GLY A N 1
ATOM 769 C CA . GLY A 1 100 ? 4.991 -5.475 -10.773 1.00 96.38 100 GLY A CA 1
ATOM 770 C C . GLY A 1 100 ? 3.940 -5.406 -9.671 1.00 96.38 100 GLY A C 1
ATOM 771 O O . GLY A 1 100 ? 4.192 -5.815 -8.532 1.00 96.38 100 GLY A O 1
ATOM 772 N N . VAL A 1 101 ? 2.765 -4.897 -10.017 1.00 97.88 101 VAL A N 1
ATOM 773 C CA . VAL A 1 101 ? 1.613 -4.855 -9.122 1.00 97.88 101 VAL A CA 1
ATOM 774 C C . VAL A 1 101 ? 1.096 -6.266 -8.859 1.00 97.88 101 VAL A C 1
ATOM 776 O O . VAL A 1 101 ? 0.825 -7.027 -9.789 1.00 97.88 101 VAL A O 1
ATOM 779 N N . CYS A 1 102 ? 0.941 -6.630 -7.592 1.00 97.31 102 CYS A N 1
ATOM 780 C CA . CYS A 1 102 ? 0.489 -7.951 -7.188 1.00 97.31 102 CYS A CA 1
ATOM 781 C C . CYS A 1 102 ? -0.338 -7.906 -5.900 1.00 97.31 102 CYS A C 1
ATOM 783 O O . CYS A 1 102 ? -0.283 -6.954 -5.118 1.00 97.31 102 CYS A O 1
ATOM 785 N N . LEU A 1 103 ? -1.115 -8.970 -5.698 1.00 97.06 103 LEU A N 1
ATOM 786 C CA . LEU A 1 103 ? -1.867 -9.200 -4.475 1.00 97.06 103 LEU A CA 1
ATOM 787 C C . LEU A 1 103 ? -1.016 -10.010 -3.496 1.00 97.06 103 LEU A C 1
ATOM 789 O O . LEU A 1 103 ? -0.434 -11.034 -3.866 1.00 97.06 103 LEU A O 1
ATOM 793 N N . VAL A 1 104 ? -0.987 -9.590 -2.236 1.00 95.94 104 VAL A N 1
ATOM 794 C CA . VAL A 1 104 ? -0.301 -10.304 -1.158 1.00 95.94 104 VAL A CA 1
ATOM 795 C C . VAL A 1 104 ? -1.264 -10.557 -0.009 1.00 95.94 104 VAL A C 1
ATOM 797 O O . VAL A 1 104 ? -2.098 -9.719 0.329 1.00 95.94 104 VAL A O 1
ATOM 800 N N . ARG A 1 105 ? -1.122 -11.714 0.635 1.00 96.62 105 ARG A N 1
ATOM 801 C CA . ARG A 1 105 ? -1.805 -11.987 1.902 1.00 96.62 105 ARG A CA 1
ATOM 802 C C . ARG A 1 105 ? -1.211 -11.090 2.978 1.00 96.62 105 ARG A C 1
ATOM 804 O O . ARG A 1 105 ? 0.009 -11.083 3.137 1.00 96.62 105 ARG A O 1
ATOM 811 N N . ILE A 1 106 ? -2.055 -10.420 3.760 1.00 95.81 106 ILE A N 1
ATOM 812 C CA . ILE A 1 106 ? -1.605 -9.537 4.850 1.00 95.81 106 ILE A CA 1
ATOM 813 C C . ILE A 1 106 ? -0.685 -10.288 5.823 1.00 95.81 106 ILE A C 1
ATOM 815 O O . ILE A 1 106 ? 0.396 -9.806 6.149 1.00 95.81 106 ILE A O 1
ATOM 819 N N . ALA A 1 107 ? -1.040 -11.527 6.176 1.00 94.69 107 ALA A N 1
ATOM 820 C CA . ALA A 1 107 ? -0.238 -12.404 7.033 1.00 94.69 107 ALA A CA 1
ATOM 821 C C . ALA A 1 107 ? 1.168 -12.752 6.491 1.00 94.69 107 ALA A C 1
ATOM 823 O O . ALA A 1 107 ? 1.995 -13.278 7.234 1.00 94.69 107 ALA A O 1
ATOM 824 N N . LEU A 1 108 ? 1.449 -12.509 5.205 1.00 93.25 108 LEU A N 1
ATOM 825 C CA . LEU A 1 108 ? 2.757 -12.766 4.591 1.00 93.25 108 LEU A CA 1
ATOM 826 C C . LEU A 1 108 ? 3.633 -11.510 4.492 1.00 93.25 108 LEU A C 1
ATOM 828 O O . LEU A 1 108 ? 4.809 -11.630 4.137 1.00 93.25 108 LEU A O 1
ATOM 832 N N . ILE A 1 109 ? 3.100 -10.327 4.811 1.00 92.44 109 ILE A N 1
ATOM 833 C CA . ILE A 1 109 ? 3.874 -9.085 4.825 1.00 92.44 109 ILE A CA 1
ATOM 834 C C . ILE A 1 109 ? 4.817 -9.124 6.028 1.00 92.44 109 ILE A C 1
ATOM 836 O O . ILE A 1 109 ? 4.398 -9.205 7.180 1.00 92.44 109 ILE A O 1
ATOM 840 N N . ARG A 1 110 ? 6.122 -9.090 5.756 1.00 90.44 110 ARG A N 1
ATOM 841 C CA . ARG A 1 110 ? 7.170 -9.141 6.783 1.00 90.44 110 ARG A CA 1
ATOM 842 C C . ARG A 1 110 ? 7.611 -7.739 7.177 1.00 90.44 110 ARG A C 1
ATOM 844 O O . ARG A 1 110 ? 7.499 -6.814 6.379 1.00 90.44 110 ARG A O 1
ATOM 851 N N . ASN A 1 111 ? 8.177 -7.624 8.380 1.00 92.00 111 ASN A N 1
ATOM 852 C CA . ASN A 1 111 ? 8.754 -6.385 8.909 1.00 92.00 111 ASN A CA 1
ATOM 853 C C . ASN A 1 111 ? 7.775 -5.201 8.810 1.00 92.00 111 ASN A C 1
ATOM 855 O O . ASN A 1 111 ? 8.122 -4.133 8.307 1.00 92.00 111 ASN A O 1
ATOM 859 N N . VAL A 1 112 ? 6.526 -5.423 9.227 1.00 92.31 112 VAL A N 1
ATOM 860 C CA . VAL A 1 112 ? 5.520 -4.361 9.299 1.00 92.31 112 VAL A CA 1
ATOM 861 C C . VAL A 1 112 ? 5.998 -3.317 10.305 1.00 92.31 112 VAL A C 1
ATOM 863 O O . VAL A 1 112 ? 6.308 -3.647 11.446 1.00 92.31 112 VAL A O 1
ATOM 866 N N . VAL A 1 113 ? 6.075 -2.071 9.849 1.00 91.81 113 VAL A N 1
ATOM 867 C CA . VAL A 1 113 ? 6.428 -0.900 10.660 1.00 91.81 113 VAL A CA 1
ATOM 868 C C . VAL A 1 113 ? 5.182 -0.340 11.337 1.00 91.81 113 VAL A C 1
ATOM 870 O O . VAL A 1 113 ? 5.247 0.076 12.486 1.00 91.81 113 VAL A O 1
ATOM 873 N N . GLY A 1 114 ? 4.053 -0.344 10.627 1.00 92.88 114 GLY A N 1
ATOM 874 C CA . GLY A 1 114 ? 2.774 0.130 11.139 1.00 92.88 114 GLY A CA 1
ATOM 875 C C . GLY A 1 114 ? 1.661 -0.017 10.109 1.00 92.88 114 GLY A C 1
ATOM 876 O O . GLY A 1 114 ? 1.917 -0.245 8.919 1.00 92.88 114 GLY A O 1
ATOM 877 N N . VAL A 1 115 ? 0.424 0.119 10.579 1.00 94.75 115 VAL A N 1
ATOM 878 C CA . VAL A 1 115 ? -0.768 0.171 9.730 1.00 94.75 115 VAL A CA 1
ATOM 879 C C . VAL A 1 115 ? -1.444 1.515 9.935 1.00 94.75 115 VAL A C 1
ATOM 881 O O . VAL A 1 115 ? -1.654 1.936 11.068 1.00 94.75 115 VAL A O 1
ATOM 884 N N . TYR A 1 116 ? -1.775 2.196 8.845 1.00 95.19 116 TYR A N 1
ATOM 885 C CA . TYR A 1 116 ? -2.229 3.577 8.874 1.00 95.19 116 TYR A CA 1
ATOM 886 C C . TYR A 1 116 ? -3.542 3.745 8.132 1.00 95.19 116 TYR A C 1
ATOM 888 O O . TYR A 1 116 ? -3.703 3.278 7.006 1.00 95.19 116 TYR A O 1
ATOM 896 N N . ARG A 1 117 ? -4.467 4.473 8.746 1.00 95.00 117 ARG A N 1
ATOM 897 C CA . ARG A 1 117 ? -5.762 4.805 8.166 1.00 95.00 117 ARG A CA 1
ATOM 898 C C . ARG A 1 117 ? -5.833 6.286 7.843 1.00 95.00 117 ARG A C 1
ATOM 900 O O . ARG A 1 117 ? -5.442 7.128 8.651 1.00 95.00 117 ARG A O 1
ATOM 907 N N . PHE A 1 118 ? -6.337 6.597 6.653 1.00 93.56 118 PHE A N 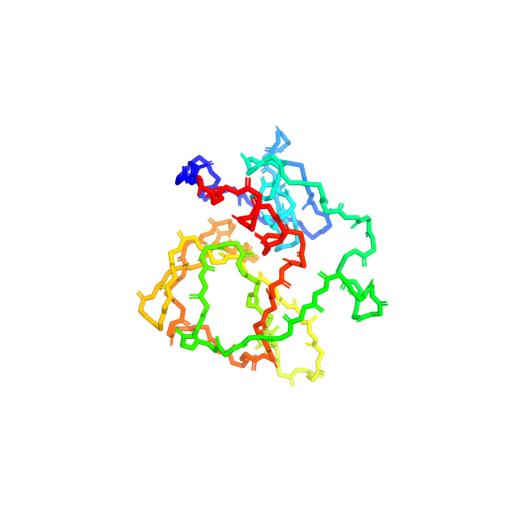1
ATOM 908 C CA . PHE A 1 118 ? -6.530 7.974 6.214 1.00 93.56 118 PHE A CA 1
ATOM 909 C C . PHE A 1 118 ? -7.691 8.613 6.980 1.00 93.56 118 PHE A C 1
ATOM 911 O O . PHE A 1 118 ? -8.798 8.077 6.990 1.00 93.56 118 PHE A O 1
ATOM 918 N N . ASN A 1 119 ? -7.465 9.775 7.592 1.00 88.94 119 ASN A N 1
ATOM 919 C CA . ASN A 1 119 ? -8.449 10.437 8.456 1.00 88.94 119 ASN A CA 1
ATOM 920 C C . ASN A 1 119 ? -9.770 10.760 7.737 1.00 88.94 119 ASN A C 1
ATOM 922 O O . ASN A 1 119 ? -10.833 10.782 8.358 1.00 88.94 119 ASN A O 1
ATOM 926 N N . GLU A 1 120 ? -9.729 11.016 6.427 1.00 83.62 120 GLU A N 1
ATOM 927 C CA . GLU A 1 120 ? -10.938 11.303 5.652 1.00 83.62 120 GLU A CA 1
ATOM 928 C C . GLU A 1 120 ? -11.828 10.068 5.459 1.00 83.62 120 GLU A C 1
ATOM 930 O O . GLU A 1 120 ? -13.043 10.217 5.353 1.00 83.62 120 GLU A O 1
ATOM 935 N N . LEU A 1 121 ? -11.269 8.851 5.497 1.00 78.44 121 LEU A N 1
ATOM 936 C CA . LEU A 1 121 ? -12.056 7.617 5.379 1.00 78.44 121 LEU A CA 1
ATOM 937 C C . LEU A 1 121 ? -13.055 7.459 6.525 1.00 78.44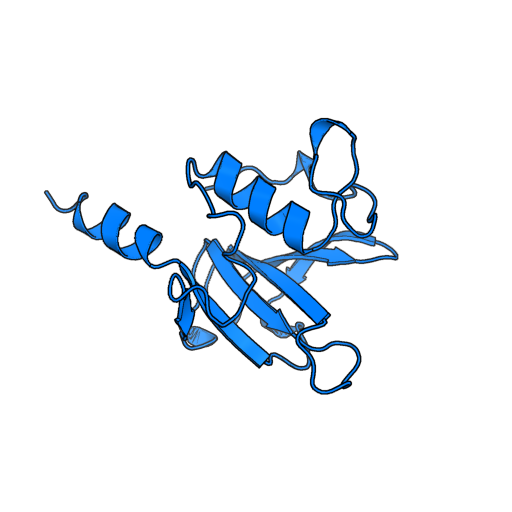 121 LEU A C 1
ATOM 939 O O . LEU A 1 121 ? -14.166 6.981 6.307 1.00 78.44 121 LEU A O 1
ATOM 943 N N . ASP A 1 122 ? -12.671 7.838 7.744 1.00 76.75 122 ASP A N 1
ATOM 944 C CA . ASP A 1 122 ? -13.593 7.794 8.880 1.00 76.75 122 ASP A CA 1
ATOM 945 C C . ASP A 1 122 ? -14.649 8.900 8.768 1.00 76.75 122 ASP A C 1
ATOM 947 O O . ASP A 1 122 ? -15.842 8.623 8.877 1.00 76.75 122 ASP A O 1
ATOM 951 N N . ARG A 1 123 ? -14.249 10.118 8.378 1.00 73.19 123 ARG A N 1
ATOM 952 C CA . ARG A 1 123 ? -15.185 11.242 8.172 1.00 73.19 123 ARG A CA 1
ATOM 953 C C . ARG A 1 123 ? -16.216 10.979 7.076 1.00 73.19 123 ARG A C 1
ATOM 955 O O . ARG A 1 123 ? -17.359 11.413 7.194 1.00 73.19 123 ARG A O 1
ATOM 962 N N . ALA A 1 124 ? -15.816 10.315 5.994 1.00 66.94 124 ALA A N 1
ATOM 963 C CA . ALA A 1 124 ? -16.713 9.964 4.902 1.00 66.94 124 ALA A CA 1
ATOM 964 C C . ALA A 1 124 ? -17.770 8.944 5.348 1.00 66.94 124 ALA A C 1
ATOM 966 O O . ALA A 1 124 ? -18.909 9.034 4.902 1.00 66.94 124 ALA A O 1
ATOM 967 N N . ARG A 1 125 ? -17.432 8.019 6.258 1.00 61.97 125 ARG A N 1
ATOM 968 C CA . ARG A 1 125 ? -18.387 7.040 6.804 1.00 61.97 125 ARG A CA 1
ATOM 969 C C . ARG A 1 125 ? -19.329 7.644 7.839 1.00 61.97 125 ARG A C 1
ATOM 971 O O . ARG A 1 125 ? -20.510 7.319 7.805 1.00 61.97 125 ARG A O 1
ATOM 978 N N . ASP A 1 126 ? -18.848 8.554 8.682 1.00 60.50 126 ASP A N 1
ATOM 979 C CA . ASP A 1 126 ? -19.689 9.232 9.684 1.00 60.50 126 ASP A CA 1
ATOM 980 C C . ASP A 1 126 ? -20.778 10.114 9.046 1.00 60.50 126 ASP A C 1
ATOM 982 O O . ASP A 1 126 ? -21.787 10.425 9.672 1.00 60.50 126 ASP A O 1
ATOM 986 N N . ARG A 1 127 ? -20.611 10.491 7.772 1.00 55.88 127 ARG A N 1
ATOM 987 C CA . ARG A 1 127 ? -21.628 11.199 6.975 1.00 55.88 127 ARG A CA 1
ATOM 988 C C . ARG A 1 127 ? -22.677 10.280 6.341 1.00 55.88 127 ARG A C 1
ATOM 990 O O . ARG A 1 127 ? -23.638 10.784 5.771 1.00 55.88 127 ARG A O 1
ATOM 997 N N . VAL A 1 128 ? -22.498 8.960 6.419 1.00 50.12 128 VAL A N 1
ATOM 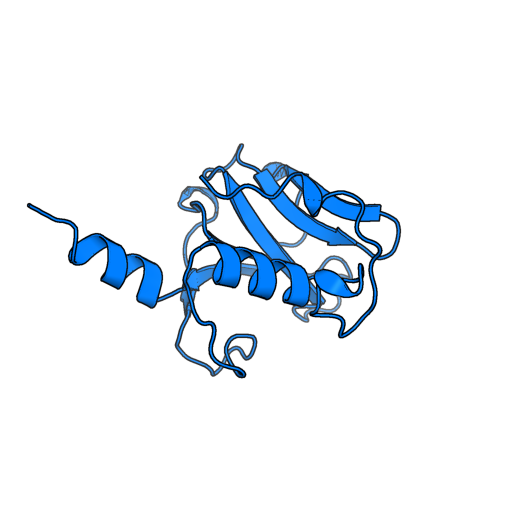998 C CA . VAL A 1 128 ? -23.401 7.934 5.859 1.00 50.12 128 VAL A CA 1
ATOM 999 C C . VAL A 1 128 ? -24.120 7.191 6.995 1.00 50.12 128 VAL A C 1
ATOM 1001 O O . VAL A 1 128 ? -24.340 5.983 6.937 1.00 50.12 128 VAL A O 1
ATOM 1004 N N . VAL A 1 129 ? -24.482 7.911 8.057 1.00 41.34 129 VAL A N 1
ATOM 1005 C CA . VAL A 1 129 ? -25.418 7.418 9.074 1.00 41.34 129 VAL A CA 1
ATOM 1006 C C . VAL A 1 129 ? -26.802 8.000 8.741 1.00 41.34 129 VAL A C 1
ATOM 1008 O O . VAL A 1 129 ? -26.905 9.226 8.670 1.00 41.34 129 VAL A O 1
ATOM 1011 N N . PRO A 1 130 ? -27.826 7.168 8.456 1.00 50.50 130 PRO A N 1
ATOM 1012 C CA . PRO A 1 130 ? -29.203 7.630 8.289 1.00 50.50 130 PRO A CA 1
ATOM 1013 C C . PRO A 1 130 ? -29.800 8.189 9.584 1.00 50.50 130 PRO A C 1
ATOM 1015 O O . PRO A 1 130 ? -29.417 7.706 10.675 1.00 50.50 130 PRO A O 1
#

Secondary structure (DSSP, 8-state):
----GGGTTPPB-TT-EEGGGTEE-HHHHHHHHHHHTT----TTTTSGGG--EEEE-STT--TT-EEEE-TT-SSS--EEEEEEE-STT-EEEEEETTTEEEEEEGGG--SEEEEEEEHHHHHHHHT---

Radius of gyration: 13.96 Å; chains: 1; bounding box: 46×28×33 Å

pLDDT: mean 88.34, std 11.4, range [41.34, 97.88]

Sequence (130 aa):
MIDYLDMIGTPYEEGAVDFERGRLDCKGVVVEVYRRAGLSLPKDAFYRSSGVWHEVSLEGCREYDLIVSDPGREGCSSHVSVVVRGGAHGDALTAERKRGVCLVRIALIRNVVGVYRFNELDRARDRVVP